Protein AF-A0A523XCL1-F1 (afdb_monomer)

Solvent-accessible surface area (backbone atoms only — not comparable to full-atom values): 8512 Å² total; per-residue (Å²): 132,83,55,68,64,78,63,38,41,93,93,37,71,47,76,86,75,77,82,76,90,54,83,87,60,59,61,76,86,76,46,60,73,92,80,56,77,94,66,84,76,93,69,65,25,38,38,48,68,56,50,52,54,47,53,62,50,52,54,74,75,54,88,54,71,91,77,45,93,53,92,52,82,95,66,74,71,63,90,78,62,69,65,55,62,57,60,61,64,35,62,83,59,67,68,56,56,96,83,53,62,64,91,81,42,49,74,58,52,48,53,54,51,54,51,22,54,54,45,18,69,74,70,73,45,97,71,50,128

Radius of gyration: 23.03 Å; Cα contacts (8 Å, |Δi|>4): 65; chains: 1; bounding box: 45×41×56 Å

Foldseek 3Di:
DDDLLNVADPPAAADDDPDPPCPVDDVPVVDPPVRDDPDDPSDGRDHVVSVCVVVVVVVVVDDALVNHDDDDPPPCRDDDDVVVVVVCPPCLNVVDDPPDDCVSNVVVVVVVVVVQVVVCVVPVDPTDD

Mean predicted aligned error: 5.89 Å

Secondary structure (DSSP, 8-state):
---SGGG--TT-----PPP-TTTT--HHHHS-GGGS-SS--------HHHHHHHHHHHHTT---TTTS----TTTT-----HHHHHHHT-HHHHT--TTS-GGG-HHHHHHHHHHHHHHHHHHT-S---

Nearest PDB structures (foldseek):
  1wyt-assembly1_D  TM=9.611E-01  e=3.134E-07  Thermus thermophilus HB8

Structure (mmCIF, N/CA/C/O backbone):
data_AF-A0A523XCL1-F1
#
_entry.id   AF-A0A523XCL1-F1
#
loop_
_atom_site.group_PDB
_atom_site.id
_atom_site.type_symbol
_atom_site.label_atom_id
_atom_site.label_alt_id
_atom_site.label_comp_id
_atom_site.label_asym_id
_atom_site.label_entity_id
_atom_site.label_seq_id
_atom_site.pdbx_PDB_ins_code
_atom_site.Cartn_x
_atom_site.Cartn_y
_atom_site.Cartn_z
_atom_site.occupancy
_atom_site.B_iso_or_equiv
_atom_site.auth_seq_id
_atom_site.auth_comp_id
_atom_site.auth_asym_id
_atom_site.auth_atom_id
_atom_site.pdbx_PDB_model_num
ATOM 1 N N . MET A 1 1 ? 20.283 10.821 -8.871 1.00 85.75 1 MET A N 1
ATOM 2 C CA . MET A 1 1 ? 19.994 9.378 -9.059 1.00 85.75 1 MET A CA 1
ATOM 3 C C . MET A 1 1 ? 19.339 9.231 -10.420 1.00 85.75 1 MET A C 1
ATOM 5 O O . MET A 1 1 ? 18.523 10.081 -10.727 1.00 85.75 1 MET A O 1
ATOM 9 N N . LYS A 1 2 ? 19.714 8.236 -11.236 1.00 94.00 2 LYS A N 1
ATOM 10 C CA . LYS A 1 2 ? 19.043 8.012 -12.527 1.00 94.00 2 LYS A CA 1
ATOM 11 C C . LYS A 1 2 ? 17.612 7.514 -12.312 1.00 94.00 2 LYS A C 1
ATOM 13 O O . LYS A 1 2 ? 17.414 6.667 -11.431 1.00 94.00 2 LYS A O 1
ATOM 18 N N . LEU A 1 3 ? 16.666 7.996 -13.114 1.00 95.69 3 LEU A N 1
ATOM 19 C CA . LEU A 1 3 ? 15.308 7.459 -13.199 1.00 95.69 3 LEU A CA 1
ATOM 20 C C . LEU A 1 3 ? 15.361 5.983 -13.610 1.00 95.69 3 LEU A C 1
ATOM 22 O O . LEU A 1 3 ? 16.324 5.531 -14.232 1.00 95.69 3 LEU A O 1
ATOM 26 N N . ILE A 1 4 ? 14.331 5.209 -13.265 1.00 95.88 4 ILE A N 1
ATOM 27 C CA . ILE A 1 4 ? 14.297 3.786 -13.630 1.00 95.88 4 ILE A CA 1
ATOM 28 C C . ILE A 1 4 ? 14.264 3.596 -15.156 1.00 95.88 4 ILE A C 1
ATOM 30 O O . ILE A 1 4 ? 14.935 2.709 -15.674 1.00 95.88 4 ILE A O 1
ATOM 34 N N . PHE A 1 5 ? 13.621 4.518 -15.881 1.00 95.25 5 PHE A N 1
ATOM 35 C CA . PHE A 1 5 ? 13.597 4.562 -17.347 1.00 95.25 5 PHE A CA 1
ATOM 36 C C . PHE A 1 5 ? 14.986 4.771 -17.968 1.00 95.25 5 PHE A C 1
ATOM 38 O O . PHE A 1 5 ? 15.309 4.166 -18.981 1.00 95.25 5 PHE A O 1
ATOM 45 N N . GLU A 1 6 ? 15.855 5.559 -17.330 1.00 95.31 6 GLU A N 1
ATOM 46 C CA . GLU A 1 6 ? 17.233 5.805 -17.795 1.00 95.31 6 GLU A CA 1
ATOM 47 C C . GLU A 1 6 ? 18.175 4.618 -17.537 1.00 95.31 6 GLU A C 1
ATOM 49 O O . GLU A 1 6 ? 19.320 4.611 -17.994 1.00 95.31 6 GLU A O 1
ATOM 54 N N . LYS A 1 7 ? 17.725 3.639 -16.745 1.00 94.25 7 LYS A N 1
ATOM 55 C CA . LYS A 1 7 ? 18.419 2.365 -16.521 1.00 94.25 7 LYS A CA 1
ATOM 56 C C . LYS A 1 7 ? 17.901 1.250 -17.431 1.00 94.25 7 LYS A C 1
ATOM 58 O O . LYS A 1 7 ? 18.465 0.160 -17.401 1.00 94.25 7 LYS A O 1
ATOM 63 N N . SER A 1 8 ? 16.841 1.519 -18.195 1.00 94.69 8 SER A N 1
ATOM 64 C CA . SER A 1 8 ? 16.209 0.557 -19.089 1.00 94.69 8 SER A CA 1
ATOM 65 C C . SER A 1 8 ? 17.186 0.088 -20.162 1.00 94.69 8 SER A C 1
ATOM 67 O O . SER A 1 8 ? 17.893 0.893 -20.771 1.00 94.69 8 SER A O 1
ATOM 69 N N . VAL A 1 9 ? 17.205 -1.216 -20.415 1.00 94.00 9 VAL A N 1
ATOM 70 C CA . VAL A 1 9 ? 17.962 -1.845 -21.495 1.00 94.00 9 VAL A CA 1
ATOM 71 C C . VAL A 1 9 ? 16.991 -2.692 -22.300 1.00 94.00 9 VAL A C 1
ATOM 73 O O . VAL A 1 9 ? 16.384 -3.609 -21.760 1.00 94.00 9 VAL A O 1
ATOM 76 N N . LYS A 1 10 ? 16.852 -2.382 -23.592 1.00 92.19 10 LYS A N 1
ATOM 77 C CA . LYS A 1 10 ? 15.907 -3.060 -24.486 1.00 92.19 10 LYS A CA 1
ATOM 78 C C . LYS A 1 10 ? 16.079 -4.583 -24.435 1.00 92.19 10 LYS A C 1
ATOM 80 O O . LYS A 1 10 ? 17.198 -5.072 -24.575 1.00 92.19 10 LYS A O 1
ATOM 85 N N . GLY A 1 11 ? 14.973 -5.308 -24.286 1.00 89.06 11 GLY A N 1
ATOM 86 C CA . GLY A 1 11 ? 14.918 -6.769 -24.219 1.00 89.06 11 GLY A CA 1
ATOM 87 C C . GLY A 1 11 ? 15.303 -7.368 -22.865 1.00 89.06 11 GLY A C 1
ATOM 88 O O . GLY A 1 11 ? 15.523 -8.570 -22.792 1.00 89.06 11 GLY A O 1
ATOM 89 N N . ARG A 1 12 ? 15.445 -6.560 -21.806 1.00 91.88 12 ARG A N 1
ATOM 90 C CA . ARG A 1 12 ? 15.752 -7.057 -20.460 1.00 91.88 12 ARG A CA 1
ATOM 91 C C . ARG A 1 12 ? 14.473 -7.321 -19.671 1.00 91.88 12 ARG A C 1
ATOM 93 O O . ARG A 1 12 ? 13.715 -6.391 -19.399 1.00 91.88 12 ARG A O 1
ATOM 100 N N . ASP A 1 13 ? 14.327 -8.557 -19.211 1.00 87.94 13 ASP A N 1
ATOM 101 C CA . ASP A 1 13 ? 13.245 -8.967 -18.321 1.00 87.94 13 ASP A CA 1
ATOM 102 C C . ASP A 1 13 ? 13.678 -8.940 -16.848 1.00 87.94 13 ASP A C 1
ATOM 104 O O . ASP A 1 13 ? 14.827 -9.222 -16.492 1.00 87.94 13 ASP A O 1
ATOM 108 N N . GLY A 1 14 ? 12.736 -8.562 -15.986 1.00 86.12 14 GLY A N 1
ATOM 109 C CA . GLY A 1 14 ? 12.917 -8.467 -14.534 1.00 86.12 14 GLY A CA 1
ATOM 110 C C . GLY A 1 14 ? 11.859 -9.224 -13.746 1.00 86.12 14 GLY A C 1
ATOM 111 O O . GLY A 1 14 ? 11.676 -8.945 -12.566 1.00 86.12 14 GLY A O 1
ATOM 112 N N . TYR A 1 15 ? 11.134 -10.124 -14.404 1.00 83.25 15 TYR A N 1
ATOM 113 C CA . TYR A 1 15 ? 10.047 -10.899 -13.828 1.00 83.25 15 TYR A CA 1
ATOM 114 C C . TYR A 1 15 ? 10.247 -12.384 -14.116 1.00 83.25 15 TYR A C 1
ATOM 116 O O . TYR A 1 15 ? 10.836 -12.768 -15.125 1.00 83.25 15 TYR A O 1
ATOM 124 N N . SER A 1 16 ? 9.703 -13.209 -13.229 1.00 81.81 16 SER A N 1
ATOM 125 C CA . SER A 1 16 ? 9.527 -14.641 -13.430 1.00 81.81 16 SER A CA 1
ATOM 126 C C . SER A 1 16 ? 8.026 -14.894 -13.459 1.00 81.81 16 SER A C 1
ATOM 128 O O . SER A 1 16 ? 7.398 -15.016 -12.409 1.00 81.81 16 SER A O 1
ATOM 130 N N . LEU A 1 17 ? 7.436 -14.884 -14.654 1.00 84.06 17 LEU A N 1
ATOM 131 C CA . LEU A 1 17 ? 6.040 -15.282 -14.823 1.00 84.06 17 LEU A CA 1
ATOM 132 C C . LEU A 1 17 ? 5.955 -16.816 -14.907 1.00 84.06 17 LEU A C 1
ATOM 134 O O . LEU A 1 17 ? 6.947 -17.457 -15.270 1.00 84.06 17 LEU A O 1
ATOM 138 N N . PRO A 1 18 ? 4.803 -17.418 -14.558 1.00 84.12 18 PRO A N 1
ATOM 139 C CA . PRO A 1 18 ? 4.544 -18.824 -14.846 1.00 84.12 18 PRO A CA 1
ATOM 140 C C . PRO A 1 18 ? 4.745 -19.129 -16.334 1.00 84.12 18 PRO A C 1
ATOM 142 O O . PRO A 1 18 ? 4.660 -18.228 -17.168 1.00 84.12 18 PRO A O 1
ATOM 145 N N . VAL A 1 19 ? 4.995 -20.403 -16.653 1.00 83.12 19 VAL A N 1
ATOM 146 C CA . VAL A 1 19 ? 5.072 -20.870 -18.045 1.00 83.12 19 VAL A CA 1
ATOM 147 C C . VAL A 1 19 ? 3.805 -20.442 -18.775 1.00 83.12 19 VAL A C 1
ATOM 149 O O . VAL A 1 19 ? 2.705 -20.629 -18.249 1.00 83.12 19 VAL A O 1
ATOM 152 N N . ASP A 1 20 ? 3.972 -19.854 -19.957 1.00 81.75 20 ASP A N 1
ATOM 153 C CA . ASP A 1 20 ? 2.843 -19.505 -20.801 1.00 81.75 20 ASP A CA 1
ATOM 154 C C . ASP A 1 20 ? 2.154 -20.800 -21.247 1.00 81.75 20 ASP A C 1
ATOM 156 O O . ASP A 1 20 ? 2.727 -21.640 -21.935 1.00 81.75 20 ASP A O 1
ATOM 160 N N . LEU A 1 21 ? 0.930 -21.009 -20.766 1.00 83.50 21 LEU A N 1
ATOM 161 C CA . LEU A 1 21 ? 0.129 -22.184 -21.109 1.00 83.50 21 LEU A CA 1
ATOM 162 C C . LEU A 1 21 ? -0.631 -21.989 -22.431 1.00 83.50 21 LEU A C 1
ATOM 164 O O . LEU A 1 21 ? -1.395 -22.868 -22.823 1.00 83.50 21 LEU A O 1
ATOM 168 N N . LEU A 1 22 ? -0.457 -20.840 -23.089 1.00 83.75 22 LEU A N 1
ATOM 169 C CA . LEU A 1 22 ? -1.172 -20.426 -24.292 1.00 83.75 22 LEU A CA 1
ATOM 170 C C . LEU A 1 22 ? -0.233 -20.226 -25.492 1.00 83.75 22 LEU A C 1
ATOM 172 O O . LEU A 1 22 ? -0.624 -19.563 -26.448 1.00 83.75 22 LEU A O 1
ATOM 176 N N . ASP A 1 23 ? 0.957 -20.837 -25.485 1.00 77.75 23 ASP A N 1
ATOM 177 C CA . ASP A 1 23 ? 1.955 -20.736 -26.569 1.00 77.75 23 ASP A CA 1
ATOM 178 C C . ASP A 1 23 ? 1.395 -21.070 -27.973 1.00 77.75 23 ASP A C 1
ATOM 180 O O . ASP A 1 23 ? 1.920 -20.604 -28.984 1.00 77.75 23 ASP A O 1
ATOM 184 N N . GLU A 1 24 ? 0.326 -21.870 -28.055 1.00 84.00 24 GLU A N 1
ATOM 185 C CA . GLU A 1 24 ? -0.327 -22.260 -29.315 1.00 84.00 24 GLU A CA 1
ATOM 186 C C . GLU A 1 24 ? -1.440 -21.298 -29.776 1.00 84.00 24 GLU A C 1
ATOM 188 O O . GLU A 1 24 ? -1.975 -21.459 -30.874 1.00 84.00 24 GLU A O 1
ATOM 193 N N . VAL A 1 25 ? -1.816 -20.305 -28.965 1.00 86.06 25 VAL A N 1
ATOM 194 C CA . VAL A 1 25 ? -2.929 -19.391 -29.254 1.00 86.06 25 VAL A CA 1
ATOM 195 C C . VAL A 1 25 ? -2.414 -18.098 -29.889 1.00 86.06 25 VAL A C 1
ATOM 197 O O . VAL A 1 25 ? -1.731 -17.306 -29.240 1.00 86.06 25 VAL A O 1
ATOM 200 N N . ASP A 1 26 ? -2.802 -17.818 -31.139 1.00 85.69 26 ASP A N 1
ATOM 201 C CA . ASP A 1 26 ? -2.586 -16.490 -31.725 1.00 85.69 26 ASP A CA 1
ATOM 202 C C . ASP A 1 26 ? -3.618 -15.500 -31.157 1.00 85.69 26 ASP A C 1
ATOM 204 O O . ASP A 1 26 ? -4.834 -15.660 -31.300 1.00 85.69 26 ASP A O 1
ATOM 208 N N . ILE A 1 27 ? -3.125 -14.434 -30.522 1.00 84.62 27 ILE A N 1
ATOM 209 C CA . ILE A 1 27 ? -3.941 -13.346 -29.968 1.00 84.62 27 ILE A CA 1
ATOM 210 C C . ILE A 1 27 ? -4.887 -12.762 -31.027 1.00 84.62 27 ILE A C 1
ATOM 212 O O . ILE A 1 27 ? -6.006 -12.377 -30.689 1.00 84.62 27 IL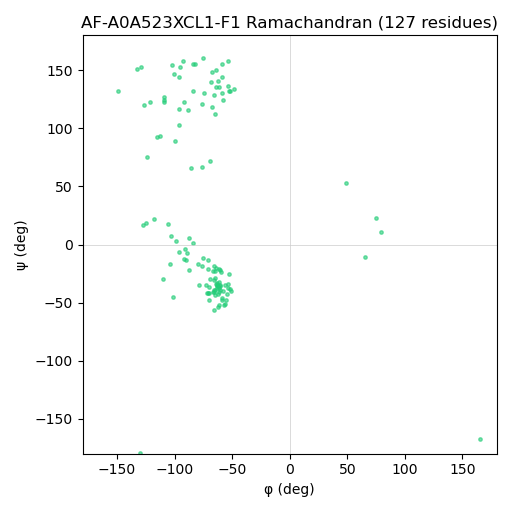E A O 1
ATOM 216 N N . LYS A 1 28 ? -4.468 -12.712 -32.299 1.00 84.94 28 LYS A N 1
ATOM 217 C CA . LYS A 1 28 ? -5.277 -12.165 -33.402 1.00 84.94 28 LYS A CA 1
ATOM 218 C C . LYS A 1 28 ? -6.544 -12.967 -33.674 1.00 84.94 28 LYS A C 1
ATOM 220 O O . LYS A 1 28 ? -7.535 -12.393 -34.115 1.00 84.94 28 LYS A O 1
ATOM 225 N N . ASP A 1 29 ? -6.523 -14.264 -33.382 1.00 89.81 29 ASP A N 1
ATOM 226 C CA . ASP A 1 29 ? -7.685 -15.135 -33.553 1.00 89.81 29 ASP A CA 1
ATOM 227 C C . ASP A 1 29 ? -8.684 -14.984 -32.392 1.00 89.81 29 ASP A C 1
ATOM 229 O O . ASP A 1 29 ? -9.847 -15.373 -32.509 1.00 89.81 29 ASP A O 1
ATOM 233 N N . CYS A 1 30 ? -8.249 -14.397 -31.270 1.00 90.00 30 CYS A N 1
ATOM 234 C CA . CYS A 1 30 ? -9.017 -14.321 -30.025 1.00 90.00 30 CYS A CA 1
ATOM 235 C C . CYS A 1 30 ? -9.500 -12.909 -29.671 1.00 90.00 30 CYS A C 1
ATOM 237 O O . CYS A 1 30 ? -10.525 -12.757 -29.005 1.00 90.00 30 CYS A O 1
ATOM 239 N N . ILE A 1 31 ? -8.759 -11.873 -30.069 1.00 90.50 31 ILE A N 1
ATOM 240 C CA . ILE A 1 31 ? -9.023 -10.484 -29.688 1.00 90.50 31 ILE A CA 1
ATOM 241 C C . ILE A 1 31 ? -9.231 -9.649 -30.955 1.00 90.50 31 ILE A C 1
ATOM 243 O O . ILE A 1 31 ? -8.332 -9.585 -31.791 1.00 90.50 31 ILE A O 1
ATOM 247 N N . PRO A 1 32 ? -10.380 -8.964 -31.105 1.00 90.81 32 PRO A N 1
ATOM 248 C CA . PRO A 1 32 ? -10.632 -8.145 -32.282 1.00 90.81 32 PRO A CA 1
ATOM 249 C C . PRO A 1 32 ? -9.695 -6.932 -32.328 1.00 90.81 32 PRO A C 1
ATOM 251 O O . PRO A 1 32 ? -9.367 -6.358 -31.289 1.00 90.81 32 PRO A O 1
ATOM 254 N N . ASP A 1 33 ? -9.341 -6.480 -33.534 1.00 88.75 33 ASP A N 1
ATOM 255 C CA . ASP A 1 33 ? -8.348 -5.415 -33.752 1.00 88.75 33 ASP A CA 1
ATOM 256 C C . ASP A 1 33 ? -8.610 -4.148 -32.924 1.00 88.75 33 ASP A C 1
ATOM 258 O O . ASP A 1 33 ? -7.677 -3.575 -32.361 1.00 88.75 33 ASP A O 1
ATOM 262 N N . TYR A 1 34 ? -9.878 -3.739 -32.786 1.00 90.44 34 TYR A N 1
ATOM 263 C CA . TYR A 1 34 ? -10.262 -2.546 -32.019 1.00 90.44 34 TYR A CA 1
ATOM 264 C C . TYR A 1 34 ? -9.940 -2.647 -30.518 1.00 90.44 34 TYR A C 1
ATOM 266 O O . TYR A 1 34 ? -9.887 -1.625 -29.835 1.00 90.44 34 TYR A O 1
ATOM 274 N N . ALA A 1 35 ? -9.761 -3.864 -30.000 1.00 90.88 35 ALA A N 1
ATOM 275 C CA . ALA A 1 35 ? -9.427 -4.154 -28.609 1.00 90.88 35 ALA A CA 1
ATOM 276 C C . ALA A 1 35 ? -7.926 -4.425 -28.404 1.00 90.88 35 ALA A C 1
ATOM 278 O O . ALA A 1 35 ? -7.498 -4.715 -27.287 1.00 90.88 35 ALA A O 1
ATOM 279 N N . THR A 1 36 ? -7.113 -4.306 -29.457 1.00 87.44 36 THR A N 1
ATOM 280 C CA . THR A 1 36 ? -5.656 -4.427 -29.375 1.00 87.44 36 THR A CA 1
ATOM 281 C C . THR A 1 36 ? -4.986 -3.055 -29.410 1.00 87.44 36 THR A C 1
ATOM 283 O O . THR A 1 36 ? -5.519 -2.077 -29.933 1.00 87.44 36 THR A O 1
ATOM 286 N N . ILE A 1 37 ? -3.784 -2.968 -28.841 1.00 86.25 37 ILE A N 1
ATOM 287 C CA . ILE A 1 37 ? -2.921 -1.795 -28.986 1.00 86.25 37 ILE A CA 1
ATOM 288 C C . ILE A 1 37 ? -1.742 -2.192 -29.873 1.00 86.25 37 ILE A C 1
ATOM 290 O O . ILE A 1 37 ? -0.981 -3.094 -29.534 1.00 86.25 37 ILE A O 1
ATOM 294 N N . ALA A 1 38 ? -1.560 -1.473 -30.982 1.00 79.88 38 ALA A N 1
ATOM 295 C CA . ALA A 1 38 ? -0.476 -1.727 -31.933 1.00 79.88 38 ALA A CA 1
ATOM 296 C C . ALA A 1 38 ? 0.918 -1.340 -31.398 1.00 79.88 38 ALA A C 1
ATOM 298 O O . ALA A 1 38 ? 1.937 -1.810 -31.901 1.00 79.88 38 ALA A O 1
ATOM 299 N N . THR A 1 39 ? 0.987 -0.461 -30.396 1.00 84.56 39 THR A N 1
ATOM 300 C CA . THR A 1 39 ? 2.241 0.064 -29.848 1.00 84.56 39 THR A CA 1
ATOM 301 C C . THR A 1 39 ? 2.520 -0.472 -28.448 1.00 84.56 39 THR A C 1
ATOM 303 O O . THR A 1 39 ? 1.740 -0.307 -27.510 1.00 84.56 39 THR A O 1
ATOM 306 N N . ARG A 1 40 ? 3.695 -1.082 -28.265 1.00 81.38 40 ARG A N 1
ATOM 307 C CA . ARG A 1 40 ? 4.152 -1.493 -26.933 1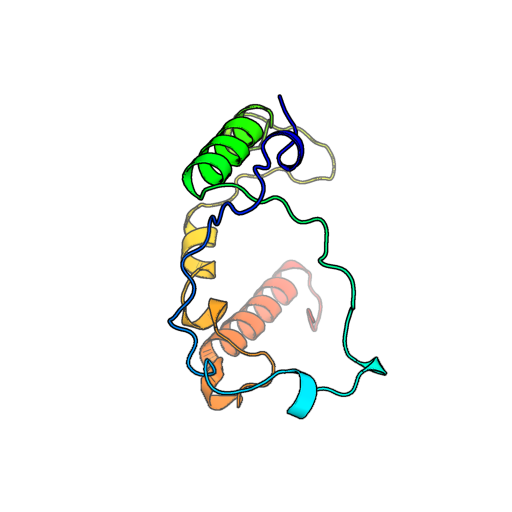.00 81.38 40 ARG A CA 1
ATOM 308 C C . ARG A 1 40 ? 4.225 -0.266 -26.017 1.00 81.38 40 ARG A C 1
ATOM 310 O O . ARG A 1 40 ? 4.822 0.748 -26.379 1.00 81.38 40 ARG A O 1
ATOM 317 N N . LYS A 1 41 ? 3.640 -0.365 -24.820 1.00 85.19 41 LYS A N 1
ATOM 318 C CA . LYS A 1 41 ? 3.750 0.684 -23.797 1.00 85.19 41 LYS A CA 1
ATOM 319 C C . LYS A 1 41 ? 5.214 0.859 -23.384 1.00 85.19 41 LYS A C 1
ATOM 321 O O . LYS A 1 41 ? 5.936 -0.124 -23.225 1.00 85.19 41 LYS A O 1
ATOM 326 N N . ALA A 1 42 ? 5.632 2.105 -23.175 1.00 84.81 42 ALA A N 1
ATOM 327 C CA . ALA A 1 42 ? 6.992 2.462 -22.771 1.00 84.81 42 ALA A CA 1
ATOM 328 C C . ALA A 1 42 ? 7.242 2.171 -21.276 1.00 84.81 42 ALA A C 1
ATOM 330 O O . ALA A 1 42 ? 7.399 3.082 -20.465 1.00 84.81 42 ALA A O 1
ATOM 331 N N . LEU A 1 43 ? 7.231 0.890 -20.903 1.00 90.62 43 LEU A N 1
ATOM 332 C CA . LEU A 1 43 ? 7.639 0.419 -19.578 1.00 90.62 43 LEU A CA 1
ATOM 333 C C . LEU A 1 43 ? 9.162 0.234 -19.522 1.00 90.62 43 LEU A C 1
ATOM 335 O O . LEU A 1 43 ? 9.807 0.031 -20.548 1.00 90.62 43 LEU A O 1
ATOM 339 N N . SER A 1 44 ? 9.742 0.311 -18.324 1.00 92.62 44 SER A N 1
ATOM 340 C CA . SER A 1 44 ? 11.176 0.083 -18.127 1.00 92.62 44 SER A CA 1
ATOM 341 C C . SER A 1 44 ? 11.527 -1.401 -18.227 1.00 92.62 44 SER A C 1
ATOM 343 O O . SER A 1 44 ? 10.937 -2.224 -17.532 1.00 92.62 44 SER A O 1
ATOM 345 N N . GLU A 1 45 ? 12.545 -1.711 -19.019 1.00 94.25 45 GLU A N 1
ATOM 346 C CA . GLU A 1 45 ? 13.117 -3.042 -19.228 1.00 94.25 45 GLU A CA 1
ATOM 347 C C . GLU A 1 45 ? 14.382 -3.163 -18.361 1.00 94.25 45 GLU A C 1
ATOM 349 O O . GLU A 1 45 ? 15.482 -2.757 -18.746 1.00 94.25 45 GLU A O 1
ATOM 354 N N . VAL A 1 46 ? 14.215 -3.617 -17.119 1.00 95.31 46 VAL A N 1
ATOM 355 C CA . VAL A 1 46 ? 15.267 -3.685 -16.090 1.00 95.31 46 VAL A CA 1
ATOM 356 C C . VAL A 1 46 ? 15.251 -5.050 -15.409 1.00 95.31 46 VAL A C 1
ATOM 358 O O . VAL A 1 46 ? 14.203 -5.676 -15.324 1.00 95.31 46 VAL A O 1
ATOM 361 N N . SER A 1 47 ? 16.403 -5.514 -14.915 1.00 95.00 47 SER A N 1
ATOM 362 C CA . SER A 1 47 ? 16.473 -6.796 -14.197 1.00 95.00 47 SER A CA 1
ATOM 363 C C . SER A 1 47 ? 15.903 -6.662 -12.785 1.00 95.00 47 SER A C 1
ATOM 365 O O . SER A 1 47 ? 15.886 -5.564 -12.226 1.00 95.00 47 SER A O 1
ATOM 367 N N . GLU A 1 48 ? 15.523 -7.774 -12.157 1.00 94.75 48 GLU A N 1
ATOM 368 C CA . GLU A 1 48 ? 15.041 -7.781 -10.768 1.00 94.75 48 GLU A CA 1
ATOM 369 C C . GLU A 1 48 ? 16.048 -7.118 -9.807 1.00 94.75 48 GLU A C 1
ATOM 371 O O . GLU A 1 48 ? 15.699 -6.261 -8.995 1.00 94.75 48 GLU A O 1
ATOM 376 N N . VAL A 1 49 ? 17.341 -7.411 -9.975 1.00 94.31 49 VAL A N 1
ATOM 377 C CA . VAL A 1 49 ? 18.411 -6.797 -9.174 1.00 94.31 49 VAL A CA 1
ATOM 378 C C . VAL A 1 49 ? 18.489 -5.283 -9.398 1.00 94.31 49 VAL A C 1
ATOM 380 O O . VAL A 1 49 ? 18.747 -4.531 -8.453 1.00 94.31 49 VAL A O 1
ATOM 383 N N . ASP A 1 50 ? 18.270 -4.808 -10.627 1.00 95.38 50 ASP A N 1
ATOM 384 C CA . ASP A 1 50 ? 18.223 -3.373 -10.921 1.00 95.38 50 ASP A CA 1
ATOM 385 C C . ASP A 1 50 ? 17.026 -2.698 -10.238 1.00 95.38 50 ASP A C 1
ATOM 387 O O . ASP A 1 50 ? 17.188 -1.589 -9.716 1.00 95.38 50 ASP A O 1
ATOM 391 N N . VAL A 1 51 ? 15.862 -3.363 -10.201 1.00 94.94 51 VAL A N 1
ATOM 392 C CA . VAL A 1 51 ? 14.646 -2.903 -9.505 1.00 94.94 51 VAL A CA 1
ATOM 393 C C . VAL A 1 51 ? 14.903 -2.790 -8.006 1.00 94.94 51 VAL A C 1
ATOM 395 O O . VAL A 1 51 ? 14.739 -1.703 -7.444 1.00 94.94 51 VAL A O 1
ATOM 398 N N . VAL A 1 52 ? 15.397 -3.859 -7.372 1.00 95.81 52 VAL A N 1
ATOM 399 C CA . VAL A 1 52 ? 15.723 -3.878 -5.936 1.00 95.81 52 VAL A CA 1
ATOM 400 C C . VAL A 1 52 ? 16.716 -2.764 -5.607 1.00 95.81 52 VAL A C 1
ATOM 402 O O . VAL A 1 52 ? 16.452 -1.912 -4.761 1.00 95.81 52 VAL A O 1
ATOM 405 N N . ARG A 1 53 ? 17.833 -2.672 -6.342 1.00 95.88 53 ARG A N 1
ATOM 406 C CA . ARG A 1 53 ? 18.833 -1.609 -6.134 1.00 95.88 53 ARG A CA 1
ATOM 407 C C . ARG A 1 53 ? 18.260 -0.213 -6.350 1.00 95.88 53 ARG A C 1
ATOM 409 O O . ARG A 1 53 ? 18.699 0.727 -5.687 1.00 95.88 53 ARG A O 1
ATOM 416 N N . HIS A 1 54 ? 17.343 -0.042 -7.302 1.00 96.56 54 HIS A N 1
ATOM 417 C CA . HIS A 1 54 ? 16.705 1.243 -7.557 1.00 96.56 54 HIS A CA 1
ATOM 418 C C . HIS A 1 54 ? 15.841 1.662 -6.364 1.00 96.56 54 HIS A C 1
ATOM 420 O O . HIS A 1 54 ? 16.100 2.724 -5.801 1.00 96.56 54 HIS A O 1
ATOM 426 N N . PHE A 1 55 ? 14.885 0.835 -5.938 1.00 97.06 55 PHE A N 1
ATOM 427 C CA . PHE A 1 55 ? 13.956 1.197 -4.866 1.00 97.06 55 PHE A CA 1
ATOM 428 C C . PHE A 1 55 ? 14.604 1.211 -3.477 1.00 97.06 55 PHE A C 1
ATOM 430 O O . PHE A 1 55 ? 14.328 2.125 -2.706 1.00 97.06 55 PHE A O 1
ATOM 437 N N . THR A 1 56 ? 15.558 0.319 -3.181 1.00 97.06 56 THR A N 1
ATOM 438 C CA . THR A 1 56 ? 16.357 0.399 -1.942 1.00 97.06 56 THR A CA 1
ATOM 439 C C . THR A 1 56 ? 17.223 1.653 -1.900 1.00 97.06 56 THR A C 1
ATOM 441 O O . THR A 1 56 ? 17.480 2.203 -0.832 1.00 97.06 56 THR A O 1
ATOM 444 N N . LYS A 1 57 ? 17.723 2.124 -3.049 1.00 96.62 57 LYS A N 1
ATOM 445 C CA . LYS A 1 57 ? 18.417 3.409 -3.081 1.00 96.62 57 LYS A CA 1
ATOM 446 C C . LYS A 1 57 ? 17.422 4.539 -2.859 1.00 96.62 57 LYS A C 1
ATOM 448 O O . LYS A 1 57 ? 17.714 5.380 -2.026 1.00 96.62 57 LYS A O 1
ATOM 453 N N . LEU A 1 58 ? 16.283 4.539 -3.557 1.00 97.06 58 LEU A N 1
ATOM 454 C CA . LEU A 1 58 ? 15.259 5.581 -3.448 1.00 97.06 58 LEU A CA 1
ATOM 455 C C . LEU A 1 58 ? 14.728 5.726 -2.017 1.00 97.06 58 LEU A C 1
ATOM 457 O O . LEU A 1 58 ? 14.576 6.851 -1.558 1.00 97.06 58 LEU A O 1
ATOM 461 N N . SER A 1 59 ? 14.530 4.621 -1.291 1.00 96.44 59 SER A N 1
ATOM 462 C CA . SER A 1 59 ? 14.072 4.672 0.101 1.00 96.44 59 SER A CA 1
ATOM 463 C C . SER A 1 59 ? 15.037 5.433 1.010 1.00 96.44 59 SER A C 1
ATOM 465 O O . SER A 1 59 ? 14.588 6.179 1.866 1.00 96.44 59 SER A O 1
ATOM 467 N N . LYS A 1 60 ? 16.353 5.352 0.767 1.00 94.81 60 LYS A N 1
ATOM 468 C CA . LYS A 1 60 ? 17.370 6.121 1.511 1.00 94.81 60 LYS A CA 1
ATOM 469 C C . LYS A 1 60 ? 17.370 7.622 1.204 1.00 94.81 60 LYS A C 1
ATOM 471 O O . LYS A 1 60 ? 18.058 8.369 1.890 1.00 94.81 60 LYS A O 1
ATOM 476 N N . PHE A 1 61 ? 16.681 8.057 0.148 1.00 95.19 61 PHE A N 1
ATOM 477 C CA . PHE A 1 61 ? 16.462 9.480 -0.144 1.00 95.19 61 PHE A CA 1
ATOM 478 C C . PHE A 1 61 ? 15.172 10.008 0.494 1.00 95.19 61 PHE A C 1
ATOM 480 O O . PHE A 1 61 ? 14.907 11.204 0.396 1.00 95.19 61 PHE A O 1
ATOM 487 N N . ASN A 1 62 ? 14.391 9.143 1.144 1.00 94.69 62 ASN A N 1
ATOM 488 C CA . ASN A 1 62 ? 13.195 9.531 1.870 1.00 94.69 62 ASN A CA 1
ATOM 489 C C . ASN A 1 62 ? 13.506 9.607 3.365 1.00 94.69 62 ASN A C 1
ATOM 491 O O . ASN A 1 62 ? 14.325 8.851 3.877 1.00 94.69 62 ASN A O 1
ATOM 495 N N . HIS A 1 63 ? 12.832 10.530 4.043 1.00 94.56 63 HIS A N 1
ATOM 496 C CA . HIS A 1 63 ? 12.745 10.545 5.495 1.00 94.56 63 HIS A CA 1
ATOM 497 C C . HIS A 1 63 ? 11.317 10.159 5.863 1.00 94.56 63 HIS A C 1
ATOM 499 O O . HIS A 1 63 ? 10.368 10.768 5.358 1.00 94.56 63 HIS A O 1
ATOM 505 N N . GLY A 1 64 ? 11.170 9.155 6.715 1.00 94.31 64 GLY A N 1
ATOM 506 C CA . GLY A 1 64 ? 9.902 8.693 7.253 1.00 94.31 64 GLY A CA 1
ATOM 507 C C . GLY A 1 64 ? 9.940 8.564 8.771 1.00 94.31 64 GLY A C 1
ATOM 508 O O . GLY A 1 64 ? 10.944 8.829 9.428 1.00 94.31 64 GLY A O 1
ATOM 509 N N . ILE A 1 65 ? 8.818 8.126 9.334 1.00 94.44 65 ILE A N 1
ATOM 510 C CA . ILE A 1 65 ? 8.647 7.989 10.785 1.00 94.44 65 ILE A CA 1
ATOM 511 C C . ILE A 1 65 ? 9.555 6.932 11.426 1.00 94.44 65 ILE A C 1
ATOM 513 O O . ILE A 1 65 ? 9.838 6.999 12.618 1.00 94.44 65 ILE A O 1
ATOM 517 N N . ASP A 1 66 ? 10.022 5.965 10.634 1.00 93.06 66 ASP A N 1
ATOM 518 C CA . ASP A 1 66 ? 10.967 4.942 11.087 1.00 93.06 66 ASP A CA 1
ATOM 519 C C . ASP A 1 66 ? 12.405 5.484 11.199 1.00 93.06 66 ASP A C 1
ATOM 521 O O . ASP A 1 66 ? 13.227 4.888 11.892 1.00 93.06 66 ASP A O 1
ATOM 525 N N . ASP A 1 67 ? 12.714 6.609 10.545 1.00 93.31 67 ASP A N 1
ATOM 526 C CA . ASP A 1 67 ? 14.055 7.205 10.549 1.00 93.31 67 ASP A CA 1
ATOM 527 C C . ASP A 1 67 ? 14.270 8.167 11.731 1.00 93.31 67 ASP A C 1
ATOM 529 O O . ASP A 1 67 ? 15.410 8.455 12.100 1.00 93.31 67 ASP A O 1
ATOM 533 N N . GLY A 1 68 ? 13.193 8.707 12.313 1.00 91.81 68 GLY A N 1
ATOM 534 C CA . GLY A 1 68 ? 13.266 9.679 13.402 1.00 91.81 68 GLY A CA 1
ATOM 535 C C . GLY A 1 68 ? 11.958 10.427 13.671 1.00 91.81 68 GLY A C 1
ATOM 536 O O . GLY A 1 68 ? 10.884 10.058 13.201 1.00 91.81 68 GLY A O 1
ATOM 537 N N . LEU A 1 69 ? 12.051 11.500 14.464 1.00 94.38 69 LEU A N 1
ATOM 538 C CA . LEU A 1 69 ? 10.906 12.343 14.818 1.00 94.38 69 LEU A CA 1
ATOM 539 C C . LEU A 1 69 ? 10.348 13.069 13.583 1.00 94.38 69 LEU A C 1
ATOM 541 O O . LEU A 1 69 ? 11.078 13.795 12.913 1.00 94.38 69 LEU A O 1
ATOM 545 N N . TYR A 1 70 ? 9.034 12.957 13.358 1.00 96.31 70 TYR A N 1
ATOM 546 C CA . TYR A 1 70 ? 8.344 13.536 12.198 1.00 96.31 70 TYR A CA 1
ATOM 547 C C . TYR A 1 70 ? 7.178 14.465 12.620 1.00 96.31 70 TYR A C 1
ATOM 549 O O . TYR A 1 70 ? 6.012 14.072 12.553 1.00 96.31 70 TYR A O 1
ATOM 557 N N . PRO A 1 71 ? 7.442 15.695 13.115 1.00 94.44 71 PRO A N 1
ATOM 558 C CA . PRO A 1 71 ? 6.461 16.498 13.851 1.00 94.44 71 PRO A CA 1
ATOM 559 C C . PRO A 1 71 ? 5.556 17.328 12.924 1.00 94.44 71 PRO A C 1
ATOM 561 O O . PRO A 1 71 ? 5.590 18.559 12.924 1.00 94.44 71 PRO A O 1
ATOM 564 N N . LEU A 1 72 ? 4.732 16.652 12.124 1.00 94.75 72 LEU A N 1
ATOM 565 C CA . LEU A 1 72 ? 3.745 17.311 11.269 1.00 94.75 72 LEU A CA 1
ATOM 566 C C . LEU A 1 72 ? 2.423 17.522 12.013 1.00 94.75 72 LEU A C 1
ATOM 568 O O . LEU A 1 72 ? 1.728 16.568 12.374 1.00 94.75 72 LEU A O 1
ATOM 572 N N . GLY A 1 73 ? 2.067 18.791 12.221 1.00 96.50 73 GLY A N 1
ATOM 573 C CA . GLY A 1 73 ? 0.783 19.179 12.803 1.00 96.50 73 GLY A CA 1
ATOM 574 C C . GLY A 1 73 ? -0.394 18.665 11.970 1.00 96.50 73 GLY A C 1
ATOM 575 O O . GLY A 1 73 ? -0.316 18.612 10.748 1.00 96.50 73 GLY A O 1
ATOM 576 N N . SER A 1 74 ? -1.485 18.275 12.635 1.00 96.75 74 SER A N 1
ATOM 577 C CA . SER A 1 74 ? -2.701 17.706 12.022 1.00 96.75 74 SER A CA 1
ATOM 578 C C . SER A 1 74 ? -2.551 16.343 11.322 1.00 96.75 74 SER A C 1
ATOM 580 O O . SER A 1 74 ? -3.566 15.725 11.015 1.00 96.75 74 SER A O 1
ATOM 582 N N . CYS A 1 75 ? -1.33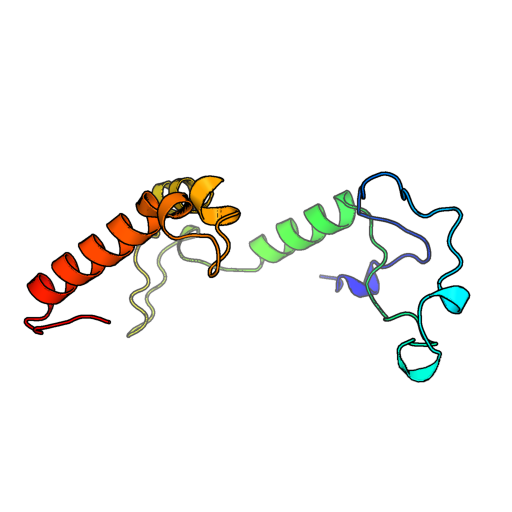4 15.836 11.097 1.00 96.81 75 CYS A N 1
ATOM 583 C CA . CYS A 1 75 ? -1.109 14.564 10.398 1.00 96.81 75 CYS A CA 1
ATOM 584 C C . CYS A 1 75 ? -1.073 13.340 11.324 1.00 96.81 75 CYS A C 1
ATOM 586 O O . CYS A 1 75 ? -1.135 12.216 10.842 1.00 96.81 75 CYS A O 1
ATOM 588 N N . THR A 1 76 ? -0.963 13.537 12.643 1.00 95.31 76 THR A N 1
ATOM 589 C CA . THR A 1 76 ? -0.871 12.452 13.640 1.00 95.31 76 THR A CA 1
ATOM 590 C C . THR A 1 76 ? 0.177 11.397 13.256 1.00 95.31 76 THR A C 1
ATOM 592 O O . THR A 1 76 ? -0.107 10.201 13.210 1.00 95.31 76 THR A O 1
ATOM 595 N N . MET A 1 77 ? 1.404 11.851 12.978 1.00 96.25 77 MET A N 1
ATOM 596 C CA . MET A 1 77 ? 2.556 11.005 12.641 1.00 96.25 77 MET A CA 1
ATOM 597 C C . MET A 1 77 ? 3.017 10.198 13.869 1.00 96.25 77 MET A C 1
ATOM 599 O O . MET A 1 77 ? 4.034 10.501 14.493 1.00 96.25 77 MET A O 1
ATOM 603 N N . LYS A 1 78 ? 2.216 9.200 14.258 1.00 95.62 78 LYS A N 1
ATOM 604 C CA . LYS A 1 78 ? 2.455 8.265 15.366 1.00 95.62 78 LYS A CA 1
ATOM 605 C C . LYS A 1 78 ? 3.151 7.005 14.865 1.00 95.62 78 LYS A C 1
ATOM 607 O O . LYS A 1 78 ? 3.007 6.656 13.702 1.00 95.62 78 LYS A O 1
ATOM 612 N N . TYR A 1 79 ? 3.824 6.287 15.761 1.00 95.19 79 TYR A N 1
ATOM 613 C CA . TYR A 1 79 ? 4.414 4.987 15.442 1.00 95.19 79 TYR A CA 1
ATOM 614 C C . TYR A 1 79 ? 3.417 4.054 14.732 1.00 95.19 79 TYR A C 1
ATOM 616 O O . TYR A 1 79 ? 2.285 3.904 15.192 1.00 95.19 79 TYR A O 1
ATOM 624 N N . ASN A 1 80 ? 3.871 3.408 13.655 1.00 96.81 80 ASN A N 1
ATOM 625 C CA . ASN A 1 80 ? 3.155 2.361 12.930 1.00 96.81 80 ASN A CA 1
ATOM 626 C C . ASN A 1 80 ? 3.624 0.980 13.435 1.00 96.81 80 ASN A C 1
ATOM 628 O O . ASN A 1 80 ? 4.718 0.539 13.053 1.00 96.81 80 ASN A O 1
ATOM 632 N N . PRO A 1 81 ? 2.842 0.278 14.283 1.00 97.12 81 PRO A N 1
ATOM 633 C CA . PRO A 1 81 ? 3.229 -1.021 14.821 1.00 97.12 81 PRO A CA 1
ATOM 634 C C . PRO A 1 81 ? 3.505 -2.042 13.724 1.00 97.12 81 PRO A C 1
ATOM 636 O O . PRO A 1 81 ? 2.633 -2.338 12.913 1.00 97.12 81 PRO A O 1
ATOM 639 N N . LYS A 1 82 ? 4.702 -2.642 13.726 1.00 96.75 82 LYS A N 1
ATOM 640 C CA . LYS A 1 82 ? 5.099 -3.619 12.689 1.00 96.75 82 LYS A CA 1
ATOM 641 C C . LYS A 1 82 ? 4.274 -4.907 12.722 1.00 96.75 82 LYS A C 1
ATOM 643 O O . LYS A 1 82 ? 4.218 -5.624 11.731 1.00 96.75 82 LYS A O 1
ATOM 648 N N . VAL A 1 83 ? 3.601 -5.181 13.842 1.00 97.81 83 VAL A N 1
ATOM 649 C CA . VAL A 1 83 ? 2.618 -6.266 13.929 1.00 97.81 83 VAL A CA 1
ATOM 650 C C . VAL A 1 83 ? 1.451 -6.048 12.961 1.00 97.81 83 VAL A C 1
ATOM 652 O O . VAL A 1 83 ? 0.973 -7.022 12.395 1.00 97.81 83 VAL A O 1
ATOM 655 N N . ASN A 1 84 ? 1.058 -4.800 12.689 1.00 97.06 84 ASN A N 1
ATOM 656 C CA . ASN A 1 84 ? -0.060 -4.506 11.792 1.00 97.06 84 ASN A CA 1
ATOM 657 C C . ASN A 1 84 ? 0.258 -4.915 10.350 1.00 97.06 84 ASN A C 1
ATOM 659 O O . ASN A 1 84 ? -0.585 -5.530 9.712 1.00 97.06 84 ASN A O 1
ATOM 663 N N . GLU A 1 85 ? 1.487 -4.676 9.880 1.00 97.00 85 GLU A N 1
ATOM 664 C CA . GLU A 1 85 ? 1.953 -5.131 8.556 1.00 97.00 85 GLU A CA 1
ATOM 665 C C . GLU A 1 85 ? 1.964 -6.662 8.441 1.00 97.00 85 GLU A C 1
ATOM 667 O O . GLU A 1 85 ? 1.674 -7.245 7.396 1.00 97.00 85 GLU A O 1
ATOM 672 N N . LYS A 1 86 ? 2.302 -7.348 9.539 1.00 97.06 86 LYS A N 1
ATOM 673 C CA . LYS A 1 86 ? 2.285 -8.812 9.576 1.00 97.06 86 LYS A CA 1
ATOM 674 C C . LYS A 1 86 ? 0.860 -9.361 9.539 1.00 97.06 86 LYS A C 1
ATOM 676 O O . LYS A 1 86 ? 0.624 -10.361 8.877 1.00 97.06 86 LYS A O 1
ATOM 681 N N . LEU A 1 87 ? -0.065 -8.745 10.272 1.00 96.12 87 LEU A N 1
ATOM 682 C CA . LEU A 1 87 ? -1.454 -9.198 10.318 1.00 96.12 87 LEU A CA 1
ATOM 683 C C . LEU A 1 87 ? -2.170 -8.915 8.994 1.00 96.12 87 LEU A C 1
ATOM 685 O O . LEU A 1 87 ? -2.860 -9.794 8.495 1.00 96.12 87 LEU A O 1
ATOM 689 N N . SER A 1 88 ? -1.956 -7.743 8.388 1.00 95.88 88 SER A N 1
ATOM 690 C CA . SER A 1 88 ? -2.568 -7.386 7.100 1.00 95.88 88 SER A CA 1
ATOM 691 C C . SER A 1 88 ? -2.071 -8.240 5.929 1.00 95.88 88 SER A C 1
ATOM 693 O O . SER A 1 88 ? -2.778 -8.368 4.934 1.00 95.88 88 SER A O 1
ATOM 695 N N . SER A 1 89 ? -0.887 -8.850 6.044 1.00 96.81 89 SER A N 1
ATOM 696 C CA . SER A 1 89 ? -0.310 -9.734 5.021 1.00 96.81 89 SER A CA 1
ATOM 697 C C . SER A 1 89 ? -0.738 -11.200 5.138 1.00 96.81 89 SER A C 1
ATOM 699 O O . SER A 1 89 ? -0.230 -12.036 4.395 1.00 96.81 89 SER A O 1
ATOM 701 N N . PHE A 1 90 ? -1.661 -11.543 6.043 1.00 96.25 90 PHE A N 1
ATOM 702 C CA . PHE A 1 90 ? -2.222 -12.893 6.085 1.00 96.25 90 PHE A CA 1
ATOM 703 C C . PHE A 1 90 ? -2.996 -13.202 4.801 1.00 96.25 90 PHE A C 1
ATOM 705 O O . PHE A 1 90 ? -3.815 -12.401 4.353 1.00 96.25 90 PHE A O 1
ATOM 712 N N . ASP A 1 91 ? -2.783 -14.400 4.252 1.00 95.06 91 ASP A N 1
ATOM 713 C CA . ASP A 1 91 ? -3.401 -14.863 3.001 1.00 95.06 91 ASP A CA 1
ATOM 714 C C . ASP A 1 91 ? -4.932 -14.739 3.020 1.00 95.06 91 AS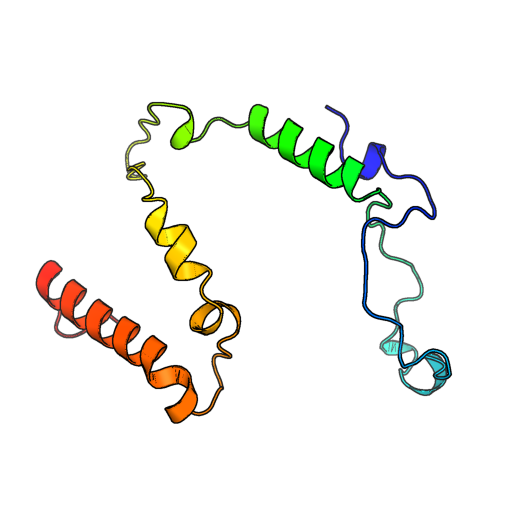P A C 1
ATOM 716 O O . ASP A 1 91 ? -5.536 -14.330 2.030 1.00 95.06 91 ASP A O 1
ATOM 720 N N . ASN A 1 92 ? -5.551 -14.998 4.177 1.00 89.50 92 ASN A N 1
ATOM 721 C CA . ASN A 1 92 ? -6.995 -14.864 4.378 1.00 89.50 92 ASN A CA 1
ATOM 722 C C . ASN A 1 92 ? -7.517 -13.430 4.171 1.00 89.50 92 ASN A C 1
ATOM 724 O O . ASN A 1 92 ? -8.710 -13.267 3.947 1.00 89.50 92 ASN A O 1
ATOM 728 N N . PHE A 1 93 ? -6.660 -12.407 4.255 1.00 93.56 93 PHE A N 1
ATOM 729 C CA . PHE A 1 93 ? -7.006 -11.013 3.956 1.00 93.56 93 PHE A CA 1
ATOM 730 C C . PHE A 1 93 ? -6.517 -10.592 2.573 1.00 93.56 93 PHE A C 1
ATOM 732 O O . PHE A 1 93 ? -7.270 -9.988 1.816 1.00 93.56 93 PHE A O 1
ATOM 739 N N . VAL A 1 94 ? -5.274 -10.935 2.221 1.00 96.62 94 VAL A N 1
ATOM 740 C CA . VAL A 1 94 ? -4.656 -10.543 0.942 1.00 96.62 94 VAL A CA 1
ATOM 741 C C . VAL A 1 94 ? -5.418 -11.112 -0.256 1.00 96.62 94 VAL A C 1
ATOM 743 O O . VAL A 1 94 ? -5.549 -10.434 -1.273 1.00 96.62 94 VAL A O 1
ATOM 746 N N . TYR A 1 95 ? -5.935 -12.338 -0.139 1.00 95.25 95 TYR A N 1
ATOM 747 C CA . TYR A 1 95 ? -6.645 -13.024 -1.220 1.00 95.25 95 TYR A CA 1
ATOM 748 C C . TYR A 1 95 ? -8.171 -13.022 -1.056 1.00 95.25 95 TYR A C 1
ATOM 750 O O . TYR A 1 95 ? -8.867 -13.668 -1.842 1.00 95.25 95 TYR A O 1
ATOM 758 N N . ALA A 1 96 ? -8.712 -12.300 -0.069 1.00 95.19 96 ALA A N 1
ATOM 759 C CA . ALA A 1 96 ? -10.155 -12.169 0.091 1.00 95.19 96 ALA A CA 1
ATOM 760 C C . ALA A 1 96 ? -10.749 -11.358 -1.070 1.00 95.19 96 ALA A C 1
ATOM 762 O O . ALA A 1 96 ? -10.427 -10.185 -1.267 1.00 95.19 96 ALA A O 1
ATOM 763 N N . HIS A 1 97 ? -11.644 -11.977 -1.843 1.00 96.25 97 HIS A N 1
ATOM 764 C CA . HIS A 1 97 ? -12.389 -11.267 -2.876 1.00 96.25 97 HIS A CA 1
ATOM 765 C C . HIS A 1 97 ? -13.624 -10.587 -2.253 1.00 96.25 97 HIS A C 1
ATOM 767 O O . HIS A 1 97 ? -14.391 -11.269 -1.575 1.00 96.25 97 HIS A O 1
ATOM 773 N N . PRO A 1 98 ? -13.899 -9.295 -2.520 1.00 95.44 98 PRO A N 1
ATOM 774 C CA . PRO A 1 98 ? -15.040 -8.586 -1.923 1.00 95.44 98 PRO A CA 1
ATOM 775 C C . PRO A 1 98 ? -16.421 -9.189 -2.227 1.00 95.44 98 PRO A C 1
ATOM 777 O O . PRO A 1 98 ? -17.369 -8.954 -1.492 1.00 95.44 98 PRO A O 1
ATOM 780 N N . LEU A 1 99 ? -16.539 -9.942 -3.326 1.00 97.19 99 LEU A N 1
ATOM 781 C CA . LEU A 1 99 ? -17.763 -10.656 -3.732 1.00 97.19 99 LEU A CA 1
ATOM 782 C C . LEU A 1 99 ? -17.687 -12.174 -3.497 1.00 97.19 99 LEU A C 1
ATOM 784 O O . LEU A 1 99 ? -18.413 -12.931 -4.140 1.00 97.19 99 LEU A O 1
ATOM 788 N N . ALA A 1 100 ? -16.752 -12.642 -2.668 1.00 96.31 100 ALA A N 1
ATOM 789 C CA . ALA A 1 100 ? -16.747 -14.040 -2.257 1.00 96.31 100 ALA A CA 1
ATOM 790 C C . ALA A 1 100 ? -18.020 -14.352 -1.441 1.00 96.31 100 ALA A C 1
ATOM 792 O O . ALA A 1 100 ? -18.541 -13.453 -0.777 1.00 96.31 100 ALA A O 1
ATOM 793 N N . PRO A 1 101 ? -18.530 -15.597 -1.470 1.00 97.75 101 PRO A N 1
ATOM 794 C CA . PRO A 1 101 ? -19.654 -15.987 -0.624 1.00 97.75 101 PRO A CA 1
ATOM 795 C C . PRO A 1 101 ? -19.367 -15.672 0.850 1.00 97.75 101 PRO A C 1
ATOM 797 O O . PRO A 1 101 ? -18.254 -15.922 1.325 1.00 97.75 101 PRO A O 1
ATOM 800 N N . GLU A 1 102 ? -20.344 -15.117 1.570 1.00 97.06 102 GLU A N 1
ATOM 801 C CA . GLU A 1 102 ? -20.163 -14.605 2.938 1.00 97.06 102 GLU A CA 1
ATOM 802 C C . GLU A 1 102 ? -19.613 -15.670 3.893 1.00 97.06 102 GLU A C 1
ATOM 804 O O . GLU A 1 102 ? -18.784 -15.377 4.757 1.00 97.06 102 GLU A O 1
ATOM 809 N N . GLU A 1 103 ? -20.010 -16.928 3.708 1.00 97.06 103 GLU A N 1
ATOM 810 C CA . GLU A 1 103 ? -19.540 -18.074 4.483 1.00 97.06 103 GLU A CA 1
ATOM 811 C C . GLU A 1 103 ? -18.022 -18.301 4.378 1.00 97.06 103 GLU A C 1
ATOM 813 O O . GLU A 1 103 ? -17.428 -18.911 5.265 1.00 97.06 103 GLU A O 1
ATOM 818 N N . THR A 1 104 ? -17.377 -17.785 3.328 1.00 95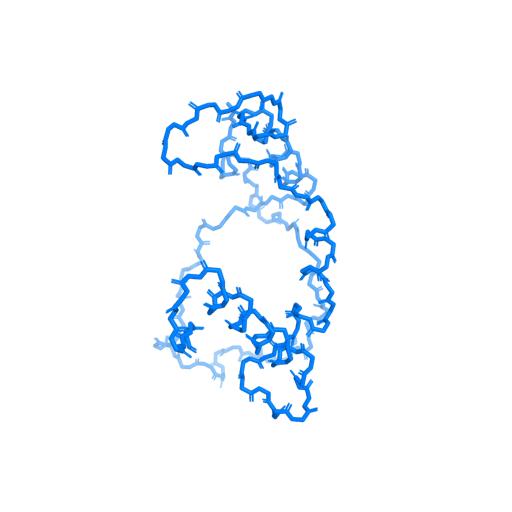.94 104 THR A N 1
ATOM 819 C CA . THR A 1 104 ? -15.929 -17.917 3.099 1.00 95.94 104 THR A CA 1
ATOM 820 C C . THR A 1 104 ? -15.107 -16.764 3.676 1.00 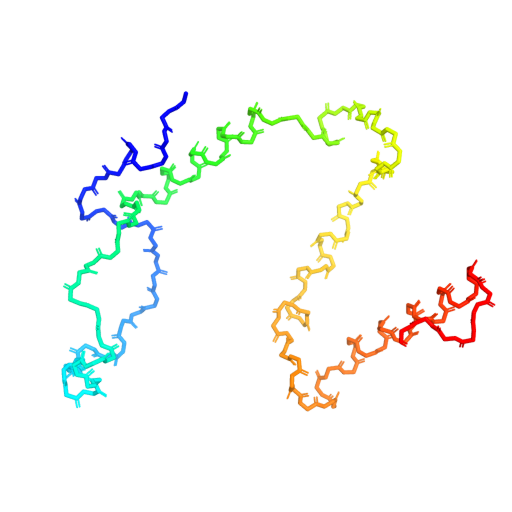95.94 104 THR A C 1
ATOM 822 O O . THR A 1 104 ? -13.887 -16.879 3.775 1.00 95.94 104 THR A O 1
ATOM 825 N N . VAL A 1 105 ? -15.756 -15.668 4.090 1.00 96.75 105 VAL A N 1
ATOM 826 C CA . VAL A 1 105 ? -15.099 -14.428 4.548 1.00 96.75 105 VAL A CA 1
ATOM 827 C C . VAL A 1 105 ? -15.536 -13.990 5.948 1.00 96.75 105 VAL A C 1
ATOM 829 O O . VAL A 1 105 ? -15.304 -12.847 6.337 1.00 96.75 105 VAL A O 1
ATOM 832 N N . GLN A 1 106 ? -16.118 -14.896 6.741 1.00 96.31 106 GLN A N 1
ATOM 833 C CA . GLN A 1 106 ? -16.631 -14.588 8.086 1.00 96.31 106 GLN A CA 1
ATOM 834 C C . GLN A 1 106 ? -15.603 -13.897 8.993 1.00 96.31 106 GLN 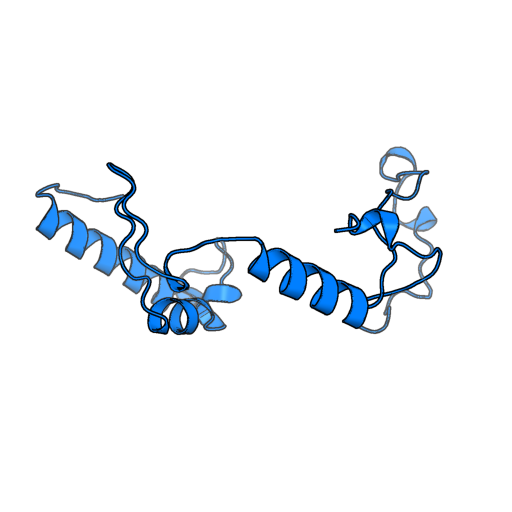A C 1
ATOM 836 O O . GLN A 1 106 ? -15.957 -12.952 9.684 1.00 96.31 106 GLN A O 1
ATOM 841 N N . GLY A 1 107 ? -14.322 -14.276 8.931 1.00 94.94 107 GLY A N 1
ATOM 842 C CA . GLY A 1 107 ? -13.279 -13.606 9.720 1.00 94.94 107 GLY A CA 1
ATOM 843 C C . GLY A 1 107 ? -13.036 -12.141 9.325 1.00 94.94 107 GLY A C 1
ATOM 844 O O . GLY A 1 107 ? -12.693 -11.326 10.173 1.00 94.94 107 GLY A O 1
ATOM 845 N N . CYS A 1 108 ? -13.239 -11.772 8.054 1.00 95.94 108 CYS A N 1
ATOM 846 C CA . CYS A 1 108 ? -13.188 -10.366 7.637 1.00 95.94 108 CYS A CA 1
ATOM 847 C C . CYS A 1 108 ? -14.409 -9.599 8.159 1.00 95.94 108 CYS A C 1
ATOM 849 O O . CYS A 1 108 ? -14.267 -8.476 8.637 1.00 95.94 108 CYS A O 1
ATOM 851 N N . LEU A 1 109 ? -15.593 -10.216 8.085 1.00 96.00 109 LEU A N 1
ATOM 852 C CA . LEU A 1 109 ? -16.846 -9.621 8.554 1.00 96.00 109 LEU A CA 1
ATOM 853 C C . LEU A 1 109 ? -16.848 -9.413 10.073 1.00 96.00 109 LEU A C 1
ATOM 855 O O . LEU A 1 109 ? -17.288 -8.365 10.533 1.00 96.00 109 LEU A O 1
ATOM 859 N N . GLU A 1 110 ? -16.295 -10.358 10.835 1.00 96.75 110 GLU A N 1
ATOM 860 C CA . GLU A 1 110 ? 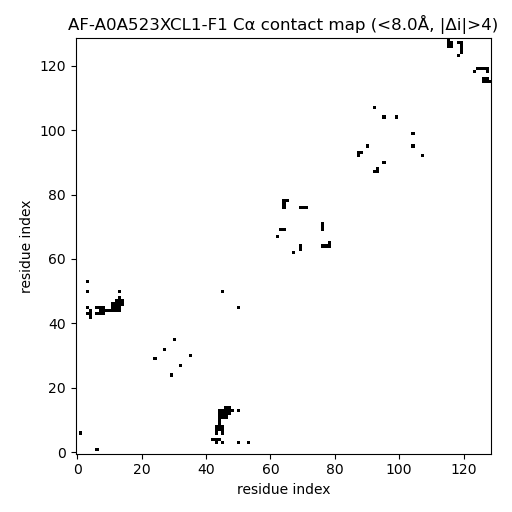-16.094 -10.233 12.284 1.00 96.75 110 GLU A CA 1
ATOM 861 C C . GLU A 1 110 ? -15.214 -9.021 12.616 1.00 96.75 110 GLU A C 1
ATOM 863 O O . GLU A 1 110 ? -15.605 -8.177 13.415 1.00 96.75 110 GLU A O 1
ATOM 868 N N . ILE A 1 111 ? -14.081 -8.848 11.923 1.00 96.06 111 ILE A N 1
ATOM 869 C CA . ILE A 1 111 ? -13.206 -7.680 12.123 1.00 96.06 111 ILE A CA 1
ATOM 870 C C . ILE A 1 111 ? -13.932 -6.368 11.804 1.00 96.06 111 ILE A C 1
ATOM 872 O O . ILE A 1 111 ? -13.747 -5.380 12.513 1.00 96.06 111 ILE A O 1
ATOM 876 N N . MET A 1 112 ? -14.736 -6.335 10.739 1.00 95.94 112 MET A N 1
ATOM 877 C CA . MET A 1 112 ? -15.507 -5.143 10.372 1.00 95.94 112 MET A CA 1
ATOM 878 C C . MET A 1 112 ? -16.563 -4.805 11.426 1.00 95.94 112 MET A C 1
ATOM 880 O O . MET A 1 112 ? -16.695 -3.641 11.802 1.00 95.94 112 MET A O 1
ATOM 884 N N . HIS A 1 113 ? -17.275 -5.817 11.920 1.00 97.31 113 HIS A N 1
ATOM 885 C CA . HIS A 1 113 ? -18.256 -5.673 12.988 1.00 97.31 113 HIS A CA 1
ATOM 886 C C . HIS A 1 113 ? -17.606 -5.154 14.276 1.00 97.31 113 HIS A C 1
ATOM 888 O O . HIS A 1 113 ? -18.025 -4.133 14.815 1.00 97.31 113 HIS A O 1
ATOM 894 N N . ASP A 1 114 ? -16.534 -5.797 14.733 1.00 97.69 114 ASP A N 1
ATOM 895 C CA . ASP A 1 114 ? -15.856 -5.412 15.971 1.00 97.69 114 ASP A CA 1
ATOM 896 C C . ASP A 1 114 ? -15.258 -4.005 15.876 1.00 97.69 114 ASP A C 1
ATOM 898 O O . ASP A 1 114 ? -15.268 -3.247 16.847 1.00 97.69 114 ASP A O 1
ATOM 902 N N . LEU A 1 115 ? -14.766 -3.618 14.695 1.00 97.31 115 LEU A N 1
ATOM 903 C CA . LEU A 1 115 ? -14.280 -2.265 14.453 1.00 97.31 115 LEU A CA 1
ATOM 904 C C .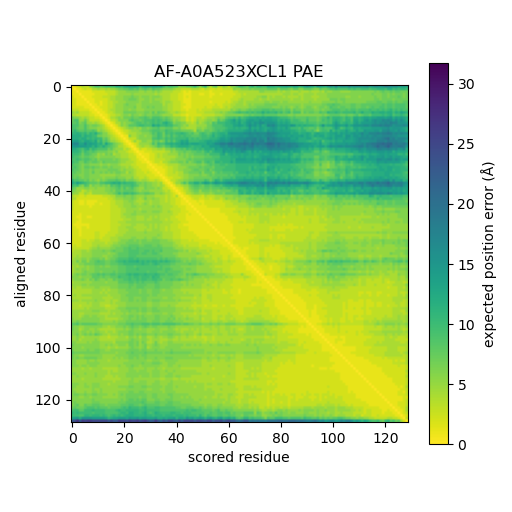 LEU A 1 115 ? -15.404 -1.221 14.536 1.00 97.31 115 LEU A C 1
ATOM 906 O O . LEU A 1 115 ? -15.174 -0.156 15.113 1.00 97.31 115 LEU A O 1
ATOM 910 N N . ASN A 1 116 ? -16.593 -1.517 13.994 1.00 97.62 116 ASN A N 1
ATOM 911 C CA . ASN A 1 116 ? -17.774 -0.663 14.149 1.00 97.62 116 ASN A CA 1
ATOM 912 C C . ASN A 1 116 ? -18.093 -0.461 15.634 1.00 97.62 116 ASN A C 1
ATOM 914 O O . ASN A 1 116 ? -18.148 0.681 16.084 1.00 97.62 116 ASN A O 1
ATOM 918 N N . GLU A 1 117 ? -18.203 -1.546 16.406 1.00 98.00 117 GLU A N 1
ATOM 919 C CA . GLU A 1 117 ? -18.530 -1.475 17.836 1.00 98.00 117 GLU A CA 1
ATOM 920 C C . GLU A 1 117 ? -17.503 -0.643 18.618 1.00 98.00 117 GLU A C 1
ATOM 922 O O . GLU A 1 117 ? -17.861 0.250 19.390 1.00 98.00 117 GLU A O 1
ATOM 927 N N . LEU A 1 118 ? -16.207 -0.872 18.371 1.00 98.06 118 LEU A N 1
ATOM 928 C CA . LEU A 1 118 ? -15.131 -0.114 19.011 1.00 98.06 118 LEU A CA 1
ATOM 929 C C . LEU A 1 118 ? -15.208 1.384 18.690 1.00 98.06 118 LEU A C 1
ATOM 931 O O . LEU A 1 118 ? -14.939 2.219 19.556 1.00 98.06 118 LEU A O 1
ATOM 935 N N . PHE A 1 119 ? -15.554 1.752 17.458 1.00 97.88 119 PHE A N 1
ATOM 936 C CA . PHE A 1 119 ? -15.661 3.156 17.073 1.00 97.88 119 PHE A CA 1
ATOM 937 C C . PHE A 1 119 ? -16.957 3.816 17.530 1.00 97.88 119 PHE A C 1
ATOM 939 O O . PHE A 1 119 ? -16.906 4.984 17.928 1.00 97.88 119 PHE A O 1
ATOM 946 N N . CYS A 1 120 ? -18.076 3.096 17.552 1.00 97.94 120 CYS A N 1
ATOM 947 C CA . CYS A 1 120 ? -19.309 3.540 18.195 1.00 97.94 120 CYS A CA 1
ATOM 948 C C . CYS A 1 120 ? -19.055 3.890 19.665 1.00 97.94 120 CYS A C 1
ATOM 950 O O . CYS A 1 120 ? -19.377 5.000 20.082 1.00 97.94 120 CYS A O 1
ATOM 952 N N . GLU A 1 121 ? -18.358 3.027 20.410 1.00 97.94 121 GLU A N 1
ATOM 953 C CA . GLU A 1 121 ? -18.002 3.279 21.814 1.00 97.94 121 GLU A CA 1
ATOM 954 C C . GLU A 1 121 ? -17.086 4.508 21.980 1.00 97.94 121 GLU A C 1
ATOM 956 O O . GLU A 1 121 ? -17.294 5.339 22.862 1.00 97.94 121 GLU A O 1
ATOM 961 N N . ILE A 1 122 ? -16.078 4.671 21.113 1.00 97.94 122 ILE A N 1
ATOM 962 C CA . ILE A 1 122 ? -15.132 5.801 21.197 1.00 97.94 122 ILE A CA 1
ATOM 963 C C . ILE A 1 122 ? -15.790 7.138 20.829 1.00 97.94 122 ILE A C 1
ATOM 965 O O . ILE A 1 122 ? -15.425 8.179 21.381 1.00 97.94 122 ILE A O 1
ATOM 969 N N . THR A 1 123 ? -16.703 7.139 19.857 1.00 97.56 123 THR A N 1
ATOM 970 C CA . THR A 1 123 ? -17.242 8.372 19.255 1.00 97.56 123 THR A CA 1
ATOM 971 C C . THR A 1 123 ? -18.655 8.725 19.717 1.00 97.56 123 THR A C 1
ATOM 973 O O . THR A 1 123 ? -19.055 9.880 19.572 1.00 97.56 123 THR A O 1
ATOM 976 N N . GLY A 1 124 ? -19.390 7.778 20.305 1.00 97.06 124 GLY A N 1
ATOM 977 C CA . GLY A 1 124 ? -20.758 7.960 20.792 1.00 97.06 124 GLY A CA 1
ATOM 978 C C . GLY A 1 124 ? -21.822 8.001 19.692 1.00 97.06 124 GLY A C 1
ATOM 979 O O . GLY A 1 124 ? -22.878 8.596 19.900 1.00 97.06 124 GLY A O 1
ATOM 980 N N . VAL A 1 125 ? -21.541 7.434 18.516 1.00 96.81 125 VAL A N 1
ATOM 981 C CA . VAL A 1 125 ? -22.511 7.313 17.414 1.00 96.81 125 VAL A CA 1
ATOM 982 C C . VAL A 1 125 ? -23.202 5.952 17.447 1.00 96.81 125 VAL A C 1
ATOM 984 O O . VAL A 1 125 ? -22.607 4.968 17.877 1.00 96.81 125 VAL A O 1
ATOM 987 N N . ASP A 1 126 ? -24.431 5.884 16.933 1.00 95.00 126 ASP A N 1
ATOM 988 C CA . ASP A 1 126 ? -25.196 4.629 16.886 1.00 95.00 126 ASP A CA 1
ATOM 989 C C . ASP A 1 126 ? -24.617 3.616 15.887 1.00 95.00 126 ASP A C 1
ATOM 991 O O . ASP A 1 126 ? -24.743 2.412 16.079 1.00 95.00 126 ASP A O 1
ATOM 995 N N . GLN A 1 127 ? -23.986 4.103 14.814 1.00 94.19 127 GLN A N 1
ATOM 996 C CA . GLN A 1 127 ? -23.352 3.273 13.795 1.00 94.19 127 GLN A CA 1
ATOM 997 C C . GLN A 1 127 ? -22.154 4.001 13.178 1.00 94.19 127 GLN A C 1
ATOM 999 O O . GLN A 1 127 ? -22.254 5.164 12.772 1.00 94.19 127 GLN A O 1
ATOM 1004 N N . TYR A 1 128 ? -21.031 3.297 13.082 1.00 83.75 128 TYR A N 1
ATOM 1005 C CA . TYR A 1 128 ? -19.817 3.713 12.405 1.00 83.75 128 TYR A CA 1
ATOM 1006 C C . TYR A 1 128 ? -19.621 2.811 11.178 1.00 83.75 128 TYR A C 1
ATOM 1008 O O . TYR A 1 128 ? -18.978 1.765 11.240 1.00 83.75 128 TYR A O 1
ATOM 1016 N N . THR A 1 129 ? -20.130 3.282 10.035 1.00 63.66 129 THR A N 1
ATOM 1017 C CA . THR A 1 129 ? -20.174 2.612 8.712 1.00 63.66 129 THR A CA 1
ATOM 1018 C C . THR A 1 129 ? -21.177 1.473 8.530 1.00 63.66 129 THR A C 1
ATOM 1020 O O . THR A 1 129 ? -21.459 0.703 9.469 1.00 63.66 129 THR A O 1
#

pLDDT: mean 92.84, std 5.57, range [63.66, 98.06]

Sequence (129 aa):
MKLIFEKSVKGRDGYSLPVDLLDEVDIKDCIPDYATIATRKALSEVSEVDVVRHFTKLSKFNHGIDDGLYPLGSCTMKYNPKVNEKLSSFDNFVYAHPLAPEETVQGCLEIMHDLNELFCEITGVDQYT